Protein AF-A0A3C1JPW8-F1 (afdb_monomer)

Solvent-accessible surface area (backbone atoms only — not comparable to full-atom values): 8358 Å² total; per-residue (Å²): 92,57,71,69,57,51,53,52,60,56,59,76,44,59,95,51,65,88,53,71,89,44,87,84,71,60,84,82,41,50,51,92,78,53,51,74,70,50,50,51,51,41,41,75,74,27,30,38,70,38,78,23,63,22,30,23,36,70,54,63,98,86,44,64,32,48,48,47,16,54,51,35,35,54,50,40,50,56,48,27,72,75,73,48,29,3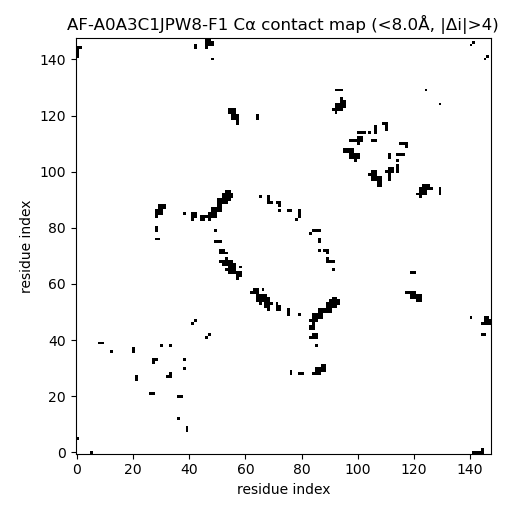6,26,44,73,50,39,39,62,40,67,71,58,76,44,70,18,88,87,65,48,83,28,45,54,73,20,23,87,64,62,42,86,58,78,62,62,67,22,78,44,55,65,70,57,48,53,49,51,54,52,51,54,53,50,50,45,41,49,75,53,37,57,134

Nearest PDB structures (foldseek):
  3a6h-assembly1_F  TM=8.120E-01  e=5.801E-04  Pseudomonas putida
  3a6j-assembly1_D  TM=8.335E-01  e=1.360E-03  Pseudomonas putida
  3no4-assembly1_B  TM=8.417E-01  e=2.452E-03  Nostoc punctiforme PCC 73102
  3a6g-assembly1_B  TM=8.069E-01  e=1.767E-03  Pseudomonas putida
  5da9-assembly1_A  TM=2.867E-01  e=6.797E+00  Thermochaetoides thermophila DSM 1495

Foldseek 3Di:
DDPVVLVVLVVVCVVPPVPDLDPPPDLAQEPVPHDSVSQSVQCVVALDEQAQEEAQDDPDPPDGSCCRQVVSQVVRVVVCVVVTHHYYRYQHADAWDWDQAPVRDIDTDPCRPVVHPDPRRDHHDHPVVVVVVVVVVVVVSVVVPGDD

Structure (mmCIF, N/CA/C/O backbone):
data_AF-A0A3C1JPW8-F1
#
_entry.id   AF-A0A3C1JPW8-F1
#
loop_
_atom_site.group_PDB
_atom_site.id
_atom_site.type_symbol
_atom_site.label_atom_id
_atom_site.label_alt_id
_atom_site.label_comp_id
_atom_site.label_asym_id
_atom_site.label_entity_id
_atom_site.label_seq_id
_atom_site.pdbx_PDB_ins_code
_atom_site.Cartn_x
_atom_site.Cartn_y
_atom_site.Cartn_z
_atom_site.occupancy
_atom_site.B_iso_or_equiv
_atom_site.auth_seq_id
_atom_site.auth_comp_id
_atom_site.auth_asym_id
_atom_site.auth_atom_id
_atom_site.pdbx_PDB_model_num
ATOM 1 N N . MET A 1 1 ? 4.162 3.265 19.193 1.00 87.75 1 MET A N 1
ATOM 2 C CA . MET A 1 1 ? 3.147 3.817 20.114 1.00 87.75 1 MET A CA 1
ATOM 3 C C . MET A 1 1 ? 3.124 3.029 21.422 1.00 87.75 1 MET A C 1
ATOM 5 O O . MET A 1 1 ? 3.279 1.812 21.370 1.00 87.75 1 MET A O 1
ATOM 9 N N . ASN A 1 2 ? 2.982 3.695 22.571 1.00 90.75 2 ASN A N 1
ATOM 10 C CA . ASN A 1 2 ? 2.908 3.045 23.887 1.00 90.75 2 ASN A CA 1
ATOM 11 C C . ASN A 1 2 ? 1.443 2.865 24.359 1.00 90.75 2 ASN A C 1
ATOM 13 O O . ASN A 1 2 ? 0.508 3.311 23.699 1.00 90.75 2 ASN A O 1
ATOM 17 N N . GLU A 1 3 ? 1.233 2.199 25.498 1.00 90.88 3 GLU A N 1
ATOM 18 C CA . GLU A 1 3 ? -0.107 1.942 26.058 1.00 90.88 3 GLU A CA 1
ATOM 19 C C . GLU A 1 3 ? -0.873 3.222 26.435 1.00 90.88 3 GLU A C 1
ATOM 21 O O . GLU A 1 3 ? -2.077 3.312 26.202 1.00 90.88 3 GLU A O 1
ATOM 26 N N . LYS A 1 4 ? -0.187 4.248 26.954 1.00 95.81 4 LYS A N 1
ATOM 27 C CA . LYS A 1 4 ? -0.821 5.532 27.294 1.00 95.81 4 LYS A CA 1
ATOM 28 C C . LYS A 1 4 ? -1.359 6.233 26.050 1.00 95.81 4 LYS A C 1
ATOM 30 O O . LYS A 1 4 ? -2.443 6.805 26.102 1.00 95.81 4 LYS A O 1
ATOM 35 N N . ASP A 1 5 ? -0.622 6.165 24.944 1.00 95.69 5 ASP A N 1
ATOM 36 C CA . ASP A 1 5 ? -1.044 6.744 23.669 1.00 95.69 5 ASP A CA 1
ATOM 37 C C . ASP A 1 5 ? -2.296 6.030 23.121 1.00 95.69 5 ASP A C 1
ATOM 39 O O . ASP A 1 5 ? -3.205 6.687 22.617 1.00 95.69 5 ASP A O 1
ATOM 43 N N . LEU A 1 6 ? -2.367 4.696 23.250 1.00 92.06 6 LEU A N 1
ATOM 44 C CA . LEU A 1 6 ? -3.538 3.899 22.855 1.00 92.06 6 LEU A CA 1
ATOM 45 C C . LEU A 1 6 ? -4.784 4.309 23.649 1.00 92.06 6 LEU A C 1
ATOM 47 O O . LEU A 1 6 ? -5.805 4.646 23.055 1.00 92.06 6 LEU A O 1
ATOM 51 N N . ILE A 1 7 ? -4.663 4.379 24.979 1.00 94.31 7 ILE A N 1
ATOM 52 C CA . ILE A 1 7 ? -5.746 4.823 25.869 1.00 94.31 7 ILE A CA 1
ATOM 53 C C . ILE A 1 7 ? -6.187 6.248 25.517 1.00 94.31 7 ILE A C 1
ATOM 55 O O . ILE A 1 7 ? -7.382 6.545 25.485 1.00 94.31 7 ILE A O 1
ATOM 59 N N . ALA A 1 8 ? -5.235 7.140 25.230 1.00 96.69 8 ALA A N 1
ATOM 60 C CA . ALA A 1 8 ? -5.541 8.507 24.833 1.00 96.69 8 ALA A CA 1
ATOM 61 C C . ALA A 1 8 ? -6.307 8.566 23.500 1.00 96.69 8 ALA A C 1
ATOM 63 O O . ALA A 1 8 ? -7.231 9.368 23.377 1.00 96.69 8 ALA A O 1
ATOM 64 N N . GLN A 1 9 ? -5.971 7.716 22.521 1.00 96.31 9 GLN A N 1
ATOM 65 C CA . GLN A 1 9 ? -6.709 7.632 21.255 1.00 96.31 9 GLN A CA 1
ATOM 66 C C . GLN A 1 9 ? -8.134 7.109 21.44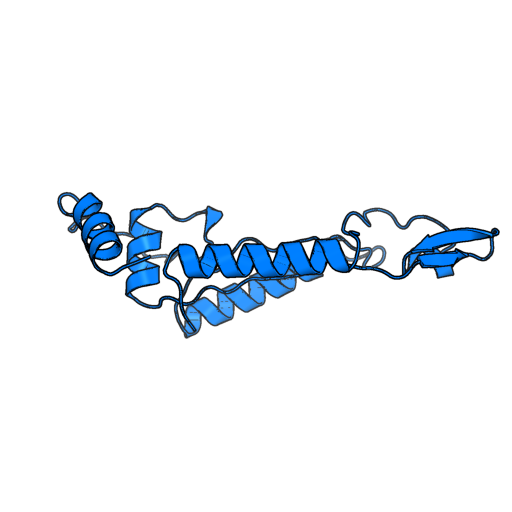5 1.00 96.31 9 GLN A C 1
ATOM 68 O O . GLN A 1 9 ? -9.059 7.675 20.863 1.00 96.31 9 GLN A O 1
ATOM 73 N N . ASP A 1 10 ? -8.330 6.089 22.279 1.00 93.56 10 ASP A N 1
ATOM 74 C CA . ASP A 1 10 ? -9.669 5.580 22.596 1.00 93.56 10 ASP A CA 1
ATOM 75 C C . ASP A 1 10 ? -10.516 6.655 23.298 1.00 93.56 10 ASP A C 1
ATOM 77 O O . ASP A 1 10 ? -11.690 6.861 22.970 1.00 93.56 10 ASP A O 1
ATOM 81 N N . ALA A 1 11 ? -9.900 7.417 24.210 1.00 96.44 11 ALA A N 1
ATOM 82 C CA . ALA A 1 11 ? -10.561 8.483 24.957 1.00 96.44 11 ALA A CA 1
ATOM 83 C C . ALA A 1 11 ? -11.156 9.583 24.057 1.00 96.44 11 ALA A C 1
ATOM 85 O O . ALA A 1 11 ? -12.204 10.140 24.403 1.00 96.44 11 ALA A O 1
ATOM 86 N N . LEU A 1 12 ? -10.552 9.856 22.888 1.00 97.06 12 LEU A N 1
ATOM 87 C CA . LEU A 1 12 ? -11.042 10.856 21.924 1.00 97.06 12 LEU A CA 1
ATOM 88 C C . LEU A 1 12 ? -12.479 10.589 21.465 1.00 97.06 12 LEU A C 1
ATOM 90 O O . LEU A 1 12 ? -13.195 11.526 21.114 1.00 97.06 12 LEU A O 1
ATOM 94 N N . PHE A 1 13 ? -12.909 9.326 21.465 1.00 96.44 13 PHE A N 1
ATOM 95 C CA . PHE A 1 13 ? -14.175 8.911 20.865 1.00 96.44 13 PHE A CA 1
ATOM 96 C C . PHE A 1 13 ? -15.229 8.454 21.875 1.00 96.44 13 PHE A C 1
ATOM 98 O O . PHE A 1 13 ? -16.317 8.051 21.468 1.00 96.44 13 PHE A O 1
ATOM 105 N N . THR A 1 14 ? -14.954 8.578 23.174 1.00 94.00 14 THR A N 1
ATOM 106 C CA . THR A 1 14 ? -15.854 8.176 24.274 1.00 94.00 14 THR A CA 1
ATOM 107 C C . THR A 1 14 ? -17.270 8.744 24.156 1.00 94.00 14 THR A C 1
ATOM 109 O O . THR A 1 14 ? -18.239 8.022 24.333 1.00 94.00 14 THR A O 1
ATOM 112 N N . HIS A 1 15 ? -17.412 10.012 23.769 1.00 94.31 15 HIS A N 1
ATOM 113 C CA . HIS A 1 15 ? -18.709 10.681 23.591 1.00 94.31 15 HIS A CA 1
ATOM 114 C C . HIS A 1 15 ? -19.525 10.183 22.379 1.00 94.31 15 HIS A C 1
ATOM 116 O O . HIS A 1 15 ? -20.665 10.598 22.189 1.00 94.31 15 HIS A O 1
ATOM 122 N N . SER A 1 16 ? -18.933 9.344 21.526 1.00 92.31 16 SER A N 1
ATOM 123 C CA . SER A 1 16 ? -19.544 8.802 20.305 1.00 92.31 16 SER A CA 1
ATOM 124 C C . SER A 1 16 ? -19.446 7.276 20.229 1.00 92.31 16 SER A C 1
ATOM 126 O O . SER A 1 16 ? -19.610 6.703 19.149 1.00 92.31 16 SER A O 1
ATOM 128 N N . SER A 1 17 ? -19.191 6.612 21.365 1.00 90.31 17 SER A N 1
ATOM 129 C CA . SER A 1 17 ? -19.100 5.149 21.467 1.00 90.31 17 SER A CA 1
ATOM 130 C C . SER A 1 17 ? -20.344 4.452 20.931 1.00 90.31 17 SER A C 1
ATOM 132 O O . SER A 1 17 ? -20.238 3.419 20.277 1.00 90.31 17 SER A O 1
ATOM 134 N N . ASP A 1 18 ? -21.503 5.066 21.158 1.00 93.88 18 ASP A N 1
ATOM 135 C CA . ASP A 1 18 ? -22.807 4.477 20.863 1.00 93.88 18 ASP A CA 1
ATOM 136 C C . ASP A 1 18 ? -23.217 4.671 19.395 1.00 93.88 18 ASP A C 1
ATOM 138 O O . ASP A 1 18 ? -24.185 4.073 18.926 1.00 93.88 18 ASP A O 1
ATOM 142 N N . LEU A 1 19 ? -22.484 5.500 18.641 1.00 94.88 19 LEU A N 1
ATOM 143 C CA . LEU A 1 19 ? -22.743 5.696 17.219 1.00 94.88 19 LEU A CA 1
ATOM 144 C C . LEU A 1 19 ? -22.122 4.552 16.402 1.00 94.88 19 LEU A C 1
ATOM 146 O O . LEU A 1 19 ? -20.947 4.209 16.611 1.00 94.88 19 LEU A O 1
ATOM 150 N N . PRO A 1 20 ? -22.835 4.012 15.396 1.00 96.44 20 PRO A N 1
ATOM 151 C CA . PRO A 1 20 ? -22.300 2.946 14.559 1.00 96.44 20 PRO A CA 1
ATOM 152 C C . PRO A 1 20 ? -21.027 3.405 13.842 1.00 96.44 20 PRO A C 1
ATOM 154 O O . PRO A 1 20 ? -20.942 4.528 13.340 1.00 96.44 20 PRO A O 1
ATOM 157 N N . LEU A 1 21 ? -20.015 2.535 13.810 1.00 96.81 21 LEU A N 1
ATOM 158 C CA . LEU A 1 21 ? -18.788 2.768 13.039 1.00 96.81 21 LEU A CA 1
ATOM 159 C C . LEU A 1 21 ? -19.072 2.770 11.532 1.00 96.81 21 LEU A C 1
ATOM 161 O O . LEU A 1 21 ? -18.516 3.601 10.816 1.00 96.81 21 LEU A O 1
ATOM 165 N N . TRP A 1 22 ? -19.974 1.896 11.082 1.00 97.56 22 TRP A N 1
ATOM 166 C CA . TRP A 1 22 ? -20.420 1.765 9.694 1.00 97.56 22 TRP A CA 1
ATOM 167 C C . TRP A 1 22 ? -21.956 1.747 9.666 1.00 97.56 22 TRP A C 1
ATOM 169 O O . TRP A 1 22 ? -22.553 0.704 9.932 1.00 97.56 22 TRP A O 1
ATOM 179 N N . PRO A 1 23 ? -22.623 2.893 9.428 1.00 94.81 23 PRO A N 1
ATOM 180 C CA . PRO A 1 23 ? -24.088 2.985 9.460 1.00 94.81 23 PRO A CA 1
ATOM 181 C C . PRO A 1 23 ? -24.811 2.093 8.438 1.00 94.81 23 PRO A C 1
ATOM 183 O O . PRO A 1 23 ? -25.960 1.726 8.656 1.00 94.81 23 PRO A O 1
ATOM 186 N N . ASP A 1 24 ? -24.145 1.753 7.336 1.00 95.19 24 ASP A N 1
ATOM 187 C CA . ASP A 1 24 ? -24.624 0.848 6.284 1.00 95.19 24 ASP A CA 1
ATOM 188 C C . ASP A 1 24 ? -24.258 -0.627 6.537 1.00 95.19 24 ASP A C 1
ATOM 190 O O . ASP A 1 24 ? -24.632 -1.502 5.758 1.00 95.19 24 ASP A O 1
ATOM 194 N N . GLY A 1 25 ? -23.535 -0.914 7.626 1.00 95.19 25 GLY A N 1
ATOM 195 C CA . GLY A 1 25 ? -23.069 -2.251 7.987 1.00 95.19 25 GLY A CA 1
ATOM 196 C C . GLY A 1 25 ? -21.898 -2.774 7.150 1.00 95.19 25 GLY A C 1
ATOM 197 O O . GLY A 1 25 ? -21.469 -3.906 7.374 1.00 95.19 25 GLY A O 1
ATOM 198 N N . VAL A 1 26 ? -21.356 -1.990 6.211 1.00 95.94 26 VAL A N 1
ATOM 199 C CA . VAL A 1 26 ? -20.247 -2.422 5.351 1.00 95.94 26 VAL A CA 1
ATOM 200 C C . VAL A 1 26 ? -18.922 -2.006 5.979 1.00 95.94 26 VAL A C 1
ATOM 202 O O . VAL A 1 26 ? -18.589 -0.825 6.039 1.00 95.94 26 VAL A O 1
ATOM 205 N N . ILE A 1 27 ? -18.136 -2.986 6.431 1.00 97.81 27 ILE A N 1
ATOM 206 C CA . ILE A 1 27 ? -16.807 -2.728 6.996 1.00 97.81 27 ILE A CA 1
ATOM 207 C C . ILE A 1 27 ? -15.849 -2.347 5.866 1.00 97.81 27 ILE A C 1
ATOM 209 O O . ILE A 1 27 ? -15.358 -3.198 5.124 1.00 97.81 27 ILE A O 1
ATOM 213 N N . GLU A 1 28 ? -15.563 -1.054 5.759 1.00 98.19 28 GLU A N 1
ATOM 214 C CA . GLU A 1 28 ? -14.451 -0.552 4.955 1.00 98.19 28 GLU A CA 1
ATOM 215 C C . GLU A 1 28 ? -13.120 -0.981 5.589 1.00 98.19 28 GLU A C 1
ATOM 217 O O . GLU A 1 28 ? -12.968 -0.935 6.810 1.00 98.19 28 GLU A O 1
ATOM 222 N N . ARG A 1 29 ? -12.154 -1.392 4.762 1.00 98.44 29 ARG A N 1
ATOM 223 C CA . ARG A 1 29 ? -10.807 -1.793 5.205 1.00 98.44 29 ARG A CA 1
ATOM 224 C C . ARG A 1 29 ? -9.685 -1.054 4.481 1.00 98.44 29 ARG A C 1
ATOM 226 O O . ARG A 1 29 ? -8.536 -1.216 4.871 1.00 98.44 29 ARG A O 1
ATOM 233 N N . ARG A 1 30 ? -9.988 -0.240 3.470 1.00 98.62 30 ARG A N 1
ATOM 234 C CA . ARG A 1 30 ? -9.026 0.631 2.783 1.00 98.62 30 ARG A CA 1
ATOM 235 C C . ARG A 1 30 ? -8.680 1.823 3.659 1.00 98.62 30 ARG A C 1
ATOM 237 O O . ARG A 1 30 ? -9.554 2.642 3.945 1.00 98.62 30 ARG A O 1
ATOM 244 N N . LEU A 1 31 ? -7.427 1.909 4.099 1.00 98.38 31 LEU A N 1
ATOM 245 C CA . LEU A 1 31 ? -6.971 2.902 5.072 1.00 98.38 31 LEU A CA 1
ATOM 246 C C . LEU A 1 31 ? -7.337 4.335 4.664 1.00 98.38 31 LEU A C 1
ATOM 248 O O . LEU A 1 31 ? -7.778 5.114 5.505 1.00 98.38 31 LEU A O 1
ATOM 252 N N . GLU A 1 32 ? -7.198 4.671 3.384 1.00 97.75 32 GLU A N 1
ATOM 253 C CA . GLU A 1 32 ? -7.462 5.996 2.820 1.00 97.75 32 GLU A CA 1
ATOM 254 C C . GLU A 1 32 ? -8.939 6.417 2.847 1.00 97.75 32 GLU A C 1
ATOM 256 O O . GLU A 1 32 ? -9.246 7.591 2.644 1.00 97.75 32 GLU A O 1
ATOM 261 N N . LEU A 1 33 ? -9.855 5.484 3.125 1.00 98.31 33 LEU A N 1
ATOM 262 C CA . LEU A 1 33 ? -11.291 5.740 3.257 1.00 98.31 33 LEU A CA 1
ATOM 263 C C . LEU A 1 33 ? -11.791 5.636 4.705 1.00 98.31 33 LEU A C 1
ATOM 265 O O . LEU A 1 33 ? -12.969 5.890 4.969 1.00 98.31 33 LEU A O 1
ATOM 269 N N . LEU A 1 34 ? -10.916 5.285 5.652 1.00 98.25 34 LEU A N 1
ATOM 270 C CA . LEU A 1 34 ? -11.274 5.167 7.059 1.00 98.25 34 LEU A CA 1
ATOM 271 C C . LEU A 1 34 ? -11.254 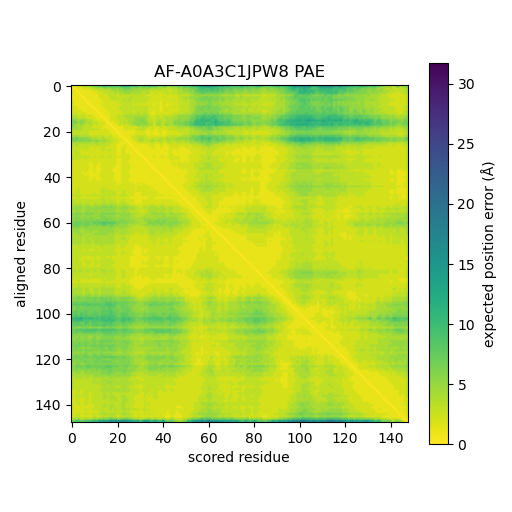6.519 7.773 1.00 98.25 34 LEU A C 1
ATOM 273 O O . LEU A 1 34 ? -10.366 7.353 7.611 1.00 98.25 34 LEU A O 1
ATOM 277 N N . ARG A 1 35 ? -12.218 6.697 8.672 1.00 97.12 35 ARG A N 1
ATOM 278 C CA . ARG A 1 35 ? -12.234 7.781 9.657 1.00 97.12 35 ARG A CA 1
ATOM 279 C C . ARG A 1 35 ? -11.374 7.400 10.866 1.00 97.12 35 ARG A C 1
ATOM 281 O O . ARG A 1 35 ? -11.296 6.217 11.196 1.00 97.12 35 ARG A O 1
ATOM 288 N N . PRO A 1 36 ? -10.839 8.372 11.626 1.00 97.31 36 PRO A N 1
ATOM 289 C CA . PRO A 1 36 ? -9.970 8.096 12.774 1.00 97.31 36 PRO A CA 1
ATOM 290 C C . PRO A 1 36 ? -10.513 7.054 13.767 1.00 97.31 36 PRO A C 1
ATOM 292 O O . PRO A 1 36 ? -9.793 6.136 14.145 1.00 97.31 36 PRO A O 1
ATOM 295 N N . ARG A 1 37 ? -11.804 7.123 14.128 1.00 97.69 37 ARG A N 1
ATOM 296 C CA . ARG A 1 37 ? -12.431 6.149 15.041 1.00 97.69 37 ARG A CA 1
ATOM 297 C C . ARG A 1 37 ? -12.493 4.731 14.460 1.00 97.69 37 ARG A C 1
ATOM 299 O O . ARG A 1 37 ? -12.351 3.767 15.201 1.00 97.69 37 ARG A O 1
ATOM 306 N N . GLN A 1 38 ? -12.686 4.602 13.146 1.00 97.94 38 GLN A N 1
ATOM 307 C CA . GLN A 1 38 ? -12.680 3.305 12.461 1.00 97.94 38 GLN A CA 1
ATOM 308 C C . GLN A 1 38 ? -11.266 2.716 12.419 1.00 97.94 38 GLN A C 1
ATOM 310 O O . GLN A 1 38 ? -11.109 1.527 12.663 1.00 97.94 38 GLN A O 1
ATOM 315 N N . ILE A 1 39 ? -10.241 3.547 12.190 1.00 97.75 39 ILE A N 1
ATOM 316 C CA . ILE A 1 39 ? -8.831 3.125 12.250 1.00 97.75 39 ILE A CA 1
ATOM 317 C C . ILE A 1 39 ? -8.506 2.573 13.639 1.00 97.75 39 ILE A C 1
ATOM 319 O O . ILE A 1 39 ? -7.966 1.476 13.753 1.00 97.75 39 ILE A O 1
ATOM 323 N N . VAL A 1 40 ? -8.860 3.316 14.692 1.00 97.19 40 VAL A N 1
ATOM 324 C CA . VAL A 1 40 ? -8.635 2.889 16.079 1.00 97.19 40 VAL A CA 1
ATOM 325 C C . VAL A 1 40 ? -9.365 1.578 16.37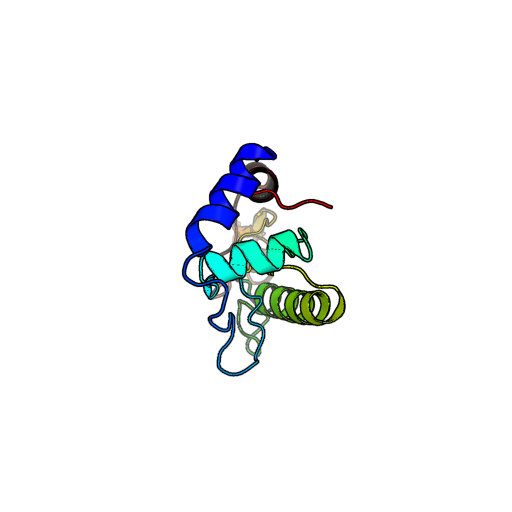0 1.00 97.19 40 VAL A C 1
ATOM 327 O O . VAL A 1 40 ? -8.737 0.639 16.849 1.00 97.19 40 VAL A O 1
ATOM 330 N N . ALA A 1 41 ? -10.650 1.476 16.014 1.00 96.88 41 ALA A N 1
ATOM 331 C CA . ALA A 1 41 ? -11.438 0.266 16.234 1.00 96.88 41 ALA A CA 1
ATOM 332 C C . ALA A 1 41 ? -10.838 -0.963 15.529 1.00 96.88 41 ALA A C 1
ATOM 334 O O . ALA A 1 41 ? -10.597 -1.977 16.180 1.00 96.88 41 ALA A O 1
ATOM 335 N N . LEU A 1 42 ? -10.533 -0.858 14.230 1.00 97.62 42 LEU A N 1
ATOM 336 C CA . LEU A 1 42 ? -9.970 -1.967 13.456 1.00 97.62 42 LEU A CA 1
ATOM 337 C C . LEU A 1 42 ? -8.576 -2.367 13.945 1.00 97.62 42 LEU A C 1
ATOM 339 O O . LEU A 1 42 ? -8.286 -3.556 14.025 1.00 97.62 42 LEU A O 1
ATOM 343 N N . ARG A 1 43 ? -7.721 -1.402 14.305 1.00 96.75 43 ARG A N 1
ATOM 344 C CA . ARG A 1 43 ? -6.387 -1.691 14.849 1.00 96.75 43 ARG A CA 1
ATOM 345 C C . ARG A 1 43 ? -6.468 -2.352 16.226 1.00 96.75 43 ARG A C 1
ATOM 347 O O . ARG A 1 43 ? -5.673 -3.242 16.507 1.00 96.75 43 ARG A O 1
ATOM 354 N N . ASN A 1 44 ? -7.392 -1.925 17.086 1.00 95.19 44 ASN A N 1
ATOM 355 C CA . ASN A 1 44 ? -7.575 -2.532 18.407 1.00 95.19 44 ASN A CA 1
ATOM 356 C C . ASN A 1 44 ? -8.146 -3.959 18.298 1.00 95.19 44 ASN A C 1
ATOM 358 O O . ASN A 1 44 ? -7.801 -4.809 19.113 1.00 95.19 44 ASN A O 1
ATOM 362 N N . GLU A 1 45 ? -8.984 -4.226 17.291 1.00 96.00 45 GLU A N 1
ATOM 363 C CA . GLU A 1 45 ? -9.507 -5.563 16.978 1.00 96.00 45 GLU A CA 1
ATOM 364 C C . GLU A 1 45 ? -8.420 -6.484 16.407 1.00 96.00 45 GLU A C 1
ATOM 366 O O . GLU A 1 45 ? -8.219 -7.598 16.886 1.00 96.00 45 GLU A O 1
ATOM 371 N N . CYS A 1 46 ? -7.717 -6.021 15.375 1.00 97.38 46 CYS A N 1
ATOM 372 C CA . CYS A 1 46 ? -6.673 -6.763 14.686 1.00 97.38 46 CYS A CA 1
ATOM 373 C C . CYS A 1 46 ? -5.594 -5.774 14.220 1.00 97.38 46 CYS A C 1
ATOM 375 O O . CYS A 1 46 ? -5.767 -5.111 13.191 1.00 97.38 46 CYS A O 1
ATOM 377 N N . PRO A 1 47 ? -4.464 -5.654 14.943 1.00 96.56 47 PRO A N 1
ATOM 378 C CA . PRO A 1 47 ? -3.428 -4.665 14.654 1.00 96.56 47 PRO A CA 1
ATOM 379 C C . PRO A 1 47 ? -2.566 -5.046 13.441 1.00 96.56 47 PRO A C 1
ATOM 381 O O . PRO A 1 47 ? -1.397 -4.689 13.393 1.00 96.56 47 PRO A O 1
ATOM 384 N N . VAL A 1 48 ? -3.119 -5.742 12.449 1.00 97.56 48 VAL A N 1
ATOM 385 C CA . VAL A 1 48 ? -2.440 -6.122 11.207 1.00 97.56 48 VAL A CA 1
ATOM 386 C C . VAL A 1 48 ? -2.738 -5.091 10.124 1.00 97.56 48 VAL A C 1
ATOM 388 O O . VAL A 1 48 ? -3.878 -4.639 9.972 1.00 97.56 48 VAL A O 1
ATOM 391 N N . ILE A 1 49 ? -1.718 -4.752 9.336 1.00 97.31 49 ILE A N 1
ATOM 392 C CA . ILE A 1 49 ? -1.896 -4.021 8.084 1.00 97.31 49 ILE A CA 1
ATOM 393 C C . ILE A 1 49 ? -1.361 -4.842 6.910 1.00 97.31 49 ILE A C 1
ATOM 395 O O . ILE A 1 49 ? -0.284 -5.432 6.983 1.00 97.31 49 ILE A O 1
ATOM 399 N N . TYR A 1 50 ? -2.105 -4.853 5.812 1.00 98.00 50 TYR A N 1
ATOM 400 C CA . TYR A 1 50 ? -1.650 -5.380 4.533 1.00 98.00 50 TYR A CA 1
ATOM 401 C C . TYR A 1 50 ? -1.070 -4.222 3.736 1.00 98.00 50 TYR A C 1
ATOM 403 O O . TYR A 1 50 ? -1.772 -3.238 3.510 1.00 98.00 50 TYR A O 1
ATOM 411 N N . LEU A 1 51 ? 0.187 -4.340 3.311 1.00 96.94 51 LEU A N 1
ATOM 412 C CA . LEU A 1 51 ? 0.853 -3.370 2.445 1.00 96.94 51 LEU A CA 1
ATOM 413 C C . LEU A 1 51 ? 0.954 -3.952 1.027 1.00 96.94 51 LEU A C 1
ATOM 415 O O . LEU A 1 51 ? 1.842 -4.769 0.778 1.00 96.94 51 LEU A O 1
ATOM 419 N N . PRO A 1 52 ? 0.048 -3.593 0.102 1.00 97.81 52 PRO A N 1
ATOM 420 C CA . PRO A 1 52 ? 0.141 -4.034 -1.278 1.00 97.81 52 PRO A CA 1
ATOM 421 C C . PRO A 1 52 ? 1.256 -3.274 -1.993 1.00 97.81 52 PRO A C 1
ATOM 423 O O . PRO A 1 52 ? 1.388 -2.055 -1.863 1.00 97.81 52 PRO A O 1
ATOM 426 N N . VAL A 1 53 ? 2.029 -4.004 -2.784 1.00 96.88 53 VAL A N 1
ATOM 427 C CA . VAL A 1 53 ? 3.169 -3.484 -3.536 1.00 96.88 53 VAL A CA 1
ATOM 428 C C . VAL A 1 53 ? 3.057 -3.980 -4.973 1.00 96.88 53 VAL A C 1
ATOM 430 O O . VAL A 1 53 ? 2.809 -5.164 -5.195 1.00 96.88 53 VAL A O 1
ATOM 433 N N . GLY A 1 54 ? 3.217 -3.075 -5.932 1.00 96.00 54 GLY A N 1
ATOM 434 C CA . GLY A 1 54 ? 3.219 -3.360 -7.363 1.00 96.00 54 GLY A CA 1
ATOM 435 C C . GLY A 1 54 ? 3.853 -2.213 -8.151 1.00 96.00 54 GLY A C 1
ATOM 436 O O . GLY A 1 54 ? 4.515 -1.352 -7.577 1.00 96.00 54 GLY A O 1
ATOM 437 N N . ALA A 1 55 ? 3.624 -2.178 -9.460 1.00 96.12 55 ALA A N 1
ATOM 438 C CA . ALA A 1 55 ? 4.159 -1.158 -10.355 1.00 96.12 55 ALA A CA 1
ATOM 439 C C . ALA A 1 55 ? 3.066 -0.538 -11.243 1.00 96.12 55 ALA A C 1
ATOM 441 O O . ALA A 1 55 ? 1.988 -1.107 -11.429 1.00 96.12 55 ALA A O 1
ATOM 442 N N . LEU A 1 56 ? 3.343 0.661 -11.764 1.00 96.81 56 LEU A N 1
ATOM 443 C CA . LEU A 1 56 ? 2.682 1.219 -12.949 1.00 96.81 56 LEU A CA 1
ATOM 444 C C . LEU A 1 56 ? 3.504 0.839 -14.185 1.00 96.81 56 LEU A C 1
ATOM 446 O O . LEU A 1 56 ? 4.304 1.645 -14.661 1.00 96.81 56 LEU A O 1
ATOM 450 N N . GLU A 1 57 ? 3.342 -0.395 -14.656 1.00 95.69 57 GLU A N 1
ATOM 451 C CA . GLU A 1 57 ? 4.160 -1.008 -15.705 1.00 95.69 57 GLU A CA 1
ATOM 452 C C . GLU A 1 57 ? 3.323 -1.471 -16.910 1.00 95.69 57 GLU A C 1
ATOM 454 O O . GLU A 1 57 ? 2.138 -1.785 -16.819 1.00 95.69 57 GLU A O 1
ATOM 459 N N . TRP A 1 58 ? 3.943 -1.489 -18.085 1.00 96.19 58 TRP A N 1
ATOM 460 C CA . TRP A 1 58 ? 3.397 -2.007 -19.324 1.00 96.19 58 TRP A CA 1
ATOM 461 C C . TRP A 1 58 ? 3.018 -3.485 -19.196 1.00 96.19 58 TRP A C 1
ATOM 463 O O . TRP A 1 58 ? 3.858 -4.355 -18.987 1.00 96.19 58 TRP A O 1
ATOM 473 N N . HIS A 1 59 ? 1.746 -3.774 -19.458 1.00 95.88 59 HIS A N 1
ATOM 474 C CA . HIS A 1 59 ? 1.197 -5.129 -19.503 1.00 95.88 59 HIS A CA 1
ATOM 475 C C . HIS A 1 59 ? 0.557 -5.415 -20.865 1.00 95.88 59 HIS A C 1
ATOM 477 O O . HIS A 1 59 ? -0.539 -5.971 -20.964 1.00 95.88 59 HIS A O 1
ATOM 483 N N . GLU A 1 60 ? 1.236 -5.013 -21.940 1.00 95.44 60 GLU A N 1
ATOM 484 C CA . GLU A 1 60 ? 0.700 -5.068 -23.300 1.00 95.44 60 GLU A CA 1
ATOM 485 C C . GLU A 1 60 ? -0.542 -4.185 -23.528 1.00 95.44 60 GLU A C 1
ATOM 487 O O . GLU A 1 60 ? -1.040 -3.475 -22.660 1.00 95.44 60 GLU A O 1
ATOM 492 N N . ARG A 1 61 ? -1.061 -4.212 -24.760 1.00 95.44 61 ARG A N 1
ATOM 493 C CA . ARG A 1 61 ? -2.161 -3.344 -25.231 1.00 95.44 61 ARG A CA 1
ATOM 494 C C . ARG A 1 61 ? -3.517 -3.588 -24.555 1.00 95.44 61 ARG A C 1
ATOM 496 O O . ARG A 1 61 ? -4.458 -2.846 -24.819 1.00 95.44 61 ARG A O 1
ATOM 503 N N . HIS A 1 62 ? -3.655 -4.665 -23.789 1.00 96.50 62 HIS A N 1
ATOM 504 C CA . HIS A 1 62 ? -4.948 -5.167 -23.317 1.00 96.50 62 HIS A CA 1
ATOM 505 C C . HIS A 1 62 ? -5.158 -4.995 -21.810 1.00 96.50 62 HIS A C 1
ATOM 507 O O . HIS A 1 62 ? -6.294 -5.119 -21.356 1.00 96.50 62 HIS A O 1
ATOM 513 N N . MET A 1 63 ? -4.104 -4.685 -21.050 1.00 97.56 63 MET A N 1
ATOM 514 C CA . MET A 1 63 ? -4.185 -4.512 -19.602 1.00 97.56 63 MET A CA 1
ATOM 515 C C . MET A 1 63 ? -3.833 -3.079 -19.190 1.00 97.56 63 MET A C 1
ATOM 517 O O . MET A 1 63 ? -2.961 -2.453 -19.795 1.00 97.56 63 MET A O 1
ATOM 521 N N . PRO A 1 64 ? -4.479 -2.538 -18.143 1.00 97.31 64 PRO A N 1
ATOM 522 C CA . PRO A 1 64 ? -4.059 -1.281 -17.534 1.00 97.31 64 PRO A CA 1
ATOM 523 C C . PRO A 1 64 ? -2.671 -1.396 -16.899 1.00 97.31 64 PRO A C 1
ATOM 525 O O . PRO A 1 64 ? -2.319 -2.442 -16.354 1.00 97.31 64 PRO A O 1
ATOM 528 N N . VAL A 1 65 ? -1.928 -0.290 -16.853 1.00 97.19 65 VAL A N 1
ATOM 529 C CA . VAL A 1 65 ? -0.564 -0.292 -16.293 1.00 97.19 65 VAL A CA 1
ATOM 530 C C . VAL A 1 65 ? -0.499 -0.509 -14.780 1.00 97.19 65 VAL A C 1
ATOM 532 O O . VAL A 1 65 ? 0.514 -0.933 -14.255 1.00 97.19 65 VAL A O 1
ATOM 535 N N . GLY A 1 66 ? -1.590 -0.267 -14.050 1.00 97.38 66 GLY A N 1
ATOM 536 C CA . GLY A 1 66 ? -1.654 -0.509 -12.603 1.00 97.38 66 GLY A CA 1
ATOM 537 C C . GLY A 1 66 ? -2.029 -1.940 -12.211 1.00 97.38 66 GLY A C 1
ATOM 538 O O . GLY A 1 66 ? -2.481 -2.144 -11.083 1.00 97.38 66 GLY A O 1
ATOM 539 N N . THR A 1 67 ? -1.960 -2.906 -13.135 1.00 97.88 67 THR A N 1
ATOM 540 C CA 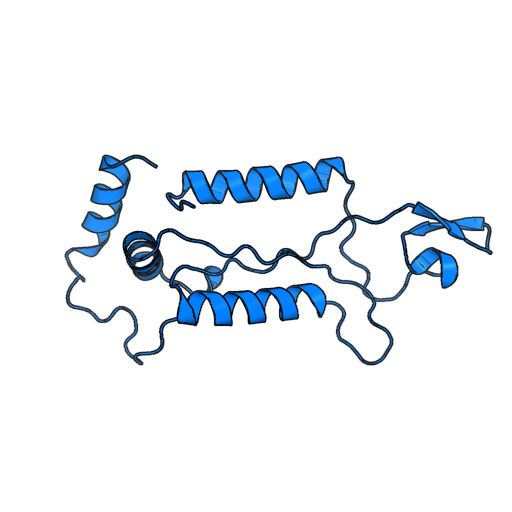. THR A 1 67 ? -2.484 -4.269 -12.921 1.00 97.88 67 THR A CA 1
ATOM 541 C C . THR A 1 67 ? -1.865 -4.937 -11.699 1.00 97.88 67 THR A C 1
ATOM 543 O O . THR A 1 67 ? -2.607 -5.517 -10.900 1.00 97.88 67 THR A O 1
ATOM 546 N N . ASP A 1 68 ? -0.559 -4.787 -11.496 1.00 97.50 68 ASP A N 1
ATOM 547 C CA . ASP A 1 68 ? 0.146 -5.346 -10.343 1.00 97.50 68 ASP A CA 1
ATOM 548 C C . ASP A 1 68 ? -0.418 -4.829 -9.017 1.00 97.50 68 ASP A C 1
ATOM 550 O O . ASP A 1 68 ? -0.899 -5.605 -8.185 1.00 97.50 68 ASP A O 1
ATOM 554 N N . GLY A 1 69 ? -0.444 -3.503 -8.840 1.00 97.50 69 GLY A N 1
ATOM 555 C CA . GLY A 1 69 ? -0.929 -2.883 -7.607 1.00 97.50 69 GLY A CA 1
ATOM 556 C C . GLY A 1 69 ? -2.425 -3.114 -7.372 1.00 97.50 69 GLY A C 1
ATOM 557 O O . GLY A 1 69 ? -2.831 -3.384 -6.242 1.00 97.50 69 GLY A O 1
ATOM 558 N N . MET A 1 70 ? -3.256 -3.089 -8.424 1.00 98.12 70 MET A N 1
ATOM 559 C CA . MET A 1 70 ? -4.690 -3.400 -8.315 1.00 98.12 70 MET A CA 1
ATOM 560 C C . MET A 1 70 ? -4.933 -4.852 -7.890 1.00 98.12 70 MET A C 1
ATOM 562 O O . MET A 1 70 ? -5.795 -5.116 -7.047 1.00 98.12 70 MET A O 1
ATOM 566 N N . THR A 1 71 ? -4.170 -5.792 -8.448 1.00 98.38 71 THR A N 1
ATOM 567 C CA . THR A 1 71 ? -4.289 -7.218 -8.123 1.00 98.38 71 THR A CA 1
ATOM 568 C C . THR A 1 71 ? -3.843 -7.481 -6.691 1.00 98.38 71 THR A C 1
ATOM 570 O O . THR A 1 71 ? -4.591 -8.098 -5.927 1.00 98.38 71 THR A O 1
ATOM 573 N N . ALA A 1 72 ? -2.677 -6.954 -6.301 1.00 98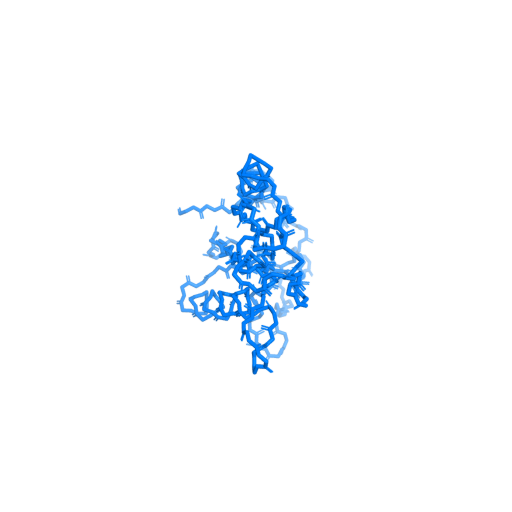.56 72 ALA A N 1
ATOM 574 C CA . ALA A 1 72 ? -2.166 -7.046 -4.938 1.00 98.56 72 ALA A CA 1
ATOM 575 C C . ALA A 1 72 ? -3.170 -6.460 -3.933 1.00 98.56 72 ALA A C 1
ATOM 577 O O . ALA A 1 72 ? -3.554 -7.138 -2.980 1.00 98.56 72 ALA A O 1
ATOM 578 N N . HIS A 1 73 ? -3.685 -5.254 -4.193 1.00 98.62 73 HIS A N 1
ATOM 579 C CA . HIS A 1 73 ? -4.663 -4.593 -3.330 1.00 98.62 73 HIS A CA 1
ATOM 580 C C . HIS A 1 73 ? -5.960 -5.404 -3.186 1.00 98.62 73 HIS A C 1
ATOM 582 O O . HIS A 1 73 ? -6.450 -5.612 -2.075 1.00 98.62 73 HIS A O 1
ATOM 588 N N . GLY A 1 74 ? -6.493 -5.937 -4.290 1.00 98.56 74 GLY A N 1
ATOM 589 C CA . GLY A 1 74 ? -7.689 -6.780 -4.267 1.00 98.56 74 GLY A CA 1
ATOM 590 C C . GLY A 1 74 ? -7.500 -8.088 -3.488 1.00 98.56 74 GLY A C 1
ATOM 591 O O . GLY A 1 74 ? -8.417 -8.526 -2.792 1.00 98.56 74 GLY A O 1
ATOM 592 N N . ILE A 1 75 ? -6.320 -8.712 -3.577 1.00 98.69 75 ILE A N 1
ATOM 593 C CA . ILE A 1 75 ? -5.974 -9.896 -2.775 1.00 98.69 75 ILE A CA 1
ATOM 594 C C . ILE A 1 75 ? -5.888 -9.523 -1.293 1.00 98.69 75 ILE A C 1
ATOM 596 O O . ILE A 1 75 ? -6.497 -10.205 -0.470 1.00 98.69 75 ILE A O 1
ATOM 600 N N . SER A 1 76 ? -5.207 -8.427 -0.956 1.00 98.69 76 SER A N 1
ATOM 601 C CA . SER A 1 76 ? -5.098 -7.931 0.418 1.00 98.69 76 SER A CA 1
ATOM 602 C C . SER A 1 76 ? -6.461 -7.632 1.042 1.00 98.69 76 SER A C 1
ATOM 604 O O . SER A 1 76 ? -6.700 -8.024 2.179 1.00 98.69 76 SER A O 1
ATOM 606 N N . LEU A 1 77 ? -7.388 -7.019 0.298 1.00 98.69 77 LEU A N 1
ATOM 607 C CA . LEU A 1 77 ? -8.755 -6.768 0.774 1.00 98.69 77 LEU A CA 1
ATOM 608 C C . LEU A 1 77 ? -9.511 -8.061 1.075 1.00 98.69 77 LEU A C 1
ATOM 610 O O . LEU A 1 77 ? -10.169 -8.160 2.109 1.00 98.69 77 LEU A O 1
ATOM 614 N N . ARG A 1 78 ? -9.392 -9.073 0.207 1.00 98.62 78 ARG A N 1
ATOM 615 C CA . ARG A 1 78 ? -10.002 -10.388 0.452 1.00 98.62 78 ARG A CA 1
ATOM 616 C C . ARG A 1 78 ? -9.377 -11.097 1.650 1.00 98.62 78 ARG A C 1
ATOM 618 O O . ARG A 1 78 ? -10.110 -11.710 2.416 1.00 98.62 78 ARG A O 1
ATOM 625 N N . ALA A 1 79 ? -8.061 -10.993 1.833 1.00 98.38 79 ALA A N 1
ATOM 626 C CA . ALA A 1 79 ? -7.387 -11.535 3.008 1.00 98.38 79 ALA A CA 1
ATOM 627 C C . ALA A 1 79 ? -7.886 -10.841 4.284 1.00 98.38 79 ALA A C 1
ATOM 629 O O . ALA A 1 79 ? -8.414 -11.508 5.167 1.00 98.38 79 ALA A O 1
ATOM 630 N N . ALA A 1 80 ? -7.847 -9.506 4.328 1.00 98.12 80 ALA A N 1
ATOM 631 C CA . ALA A 1 80 ? -8.290 -8.714 5.474 1.00 98.12 80 ALA A CA 1
ATOM 632 C C . ALA A 1 80 ? -9.776 -8.922 5.818 1.00 98.12 80 ALA A C 1
ATOM 634 O O . ALA A 1 80 ? -10.167 -8.861 6.982 1.00 98.12 80 ALA A O 1
ATOM 635 N N . ALA A 1 81 ? -10.624 -9.199 4.823 1.00 97.62 81 ALA A N 1
ATOM 636 C CA . ALA A 1 81 ? -12.021 -9.559 5.058 1.00 97.62 81 ALA A CA 1
ATOM 637 C C . ALA A 1 81 ? -12.177 -10.882 5.833 1.00 97.62 81 ALA A C 1
ATOM 639 O O . ALA A 1 81 ? -13.141 -11.026 6.580 1.00 97.62 81 ALA A O 1
ATOM 640 N N . VAL A 1 82 ? -11.242 -11.824 5.674 1.00 97.81 82 VAL A N 1
ATOM 641 C CA . VAL A 1 82 ? -11.249 -13.128 6.358 1.00 97.81 82 VAL A CA 1
ATOM 642 C C . VAL A 1 82 ? -10.545 -13.063 7.713 1.00 97.81 82 VAL A C 1
ATOM 644 O O . VAL A 1 82 ? -11.002 -13.681 8.669 1.00 97.81 82 VAL A O 1
ATOM 647 N N . THR A 1 83 ? -9.434 -12.334 7.807 1.00 97.12 83 THR A N 1
ATOM 648 C CA . THR A 1 83 ? -8.527 -12.377 8.970 1.00 97.12 83 THR A CA 1
ATOM 649 C C . THR A 1 83 ? -8.536 -11.109 9.825 1.00 97.12 83 THR A C 1
ATOM 651 O O . THR A 1 83 ? -7.869 -11.063 10.856 1.00 97.12 83 THR A O 1
ATOM 654 N N . GLY A 1 84 ? -9.278 -10.075 9.425 1.00 97.31 84 GLY A N 1
ATOM 655 C CA . GLY A 1 84 ? -9.236 -8.758 10.058 1.00 97.31 84 GLY A CA 1
ATOM 656 C C . GLY A 1 84 ? -8.067 -7.899 9.565 1.00 97.31 84 GLY A C 1
ATOM 657 O O . GLY A 1 84 ? -7.332 -8.278 8.656 1.00 97.31 84 GLY A O 1
ATOM 658 N N . GLY A 1 85 ? -7.905 -6.719 10.164 1.00 97.44 85 GLY A N 1
ATOM 659 C CA . GLY A 1 85 ? -6.854 -5.760 9.816 1.00 97.44 85 GLY A CA 1
ATOM 660 C C . GLY A 1 85 ? -7.263 -4.726 8.763 1.00 97.44 85 GLY A C 1
ATOM 661 O O . GLY A 1 85 ? -8.410 -4.666 8.309 1.00 97.44 85 GLY A O 1
ATOM 662 N N . VAL A 1 86 ? -6.310 -3.873 8.403 1.00 98.25 86 VAL A N 1
ATOM 663 C CA . VAL A 1 86 ? -6.493 -2.740 7.482 1.00 98.25 86 VAL A CA 1
ATOM 664 C C . VAL A 1 86 ? -5.626 -2.941 6.241 1.00 98.25 86 VAL A C 1
ATOM 666 O O . VAL A 1 86 ? -4.564 -3.547 6.314 1.00 98.25 86 VAL A O 1
ATOM 669 N N . VAL A 1 87 ? -6.053 -2.444 5.088 1.00 98.62 87 VAL A N 1
ATOM 670 C CA . VAL A 1 87 ? -5.287 -2.499 3.842 1.00 98.62 87 VAL A CA 1
ATOM 671 C C . VAL A 1 87 ? -4.793 -1.101 3.493 1.00 98.62 87 VAL A C 1
ATOM 673 O O . VAL A 1 87 ? -5.578 -0.158 3.419 1.00 98.62 87 VAL A O 1
ATOM 676 N N . TYR A 1 88 ? -3.483 -0.969 3.320 1.00 97.69 88 TYR A N 1
ATOM 677 C CA . TYR A 1 88 ? -2.829 0.267 2.902 1.00 97.69 88 TYR A CA 1
ATOM 678 C C . TYR A 1 88 ? -3.074 0.525 1.402 1.00 97.69 88 TYR A C 1
ATOM 680 O O . TYR A 1 88 ? -3.212 -0.445 0.646 1.00 97.69 88 TYR A O 1
ATOM 688 N N . PRO A 1 89 ? -3.077 1.789 0.937 1.00 97.06 89 PRO A N 1
ATOM 689 C CA . PRO A 1 89 ? -3.050 2.085 -0.491 1.00 97.06 89 PRO A CA 1
ATOM 690 C C . PRO A 1 89 ? -1.899 1.350 -1.195 1.00 97.06 89 PRO A C 1
ATOM 692 O O . PRO A 1 89 ? -0.800 1.283 -0.645 1.00 97.06 89 PRO A O 1
ATOM 695 N N . PRO A 1 90 ? -2.098 0.808 -2.405 1.00 96.81 90 PRO A N 1
ATOM 696 C CA . PRO A 1 90 ? -1.017 0.150 -3.127 1.00 96.81 90 PRO A CA 1
ATOM 697 C C . PRO A 1 90 ? 0.142 1.117 -3.394 1.00 96.81 90 PRO A C 1
ATOM 699 O O . PRO A 1 90 ? -0.059 2.231 -3.888 1.00 96.81 90 PRO A O 1
ATOM 702 N N . LEU A 1 91 ? 1.363 0.669 -3.102 1.00 96.25 91 LEU A N 1
ATOM 703 C CA . LEU A 1 91 ? 2.576 1.341 -3.553 1.00 96.25 91 LEU A CA 1
ATOM 704 C C . LEU A 1 91 ? 2.855 0.918 -4.993 1.00 96.25 91 LEU A C 1
ATOM 706 O O . LEU A 1 91 ? 2.964 -0.271 -5.274 1.00 96.25 91 LEU A O 1
ATOM 710 N N . PHE A 1 92 ? 2.957 1.902 -5.883 1.00 97.06 92 PHE A N 1
ATOM 711 C CA . PHE A 1 92 ? 3.160 1.705 -7.321 1.00 97.06 92 PHE A CA 1
ATOM 712 C C . PHE A 1 92 ? 4.602 1.955 -7.781 1.00 97.06 92 PHE A C 1
ATOM 714 O O . PHE A 1 92 ? 4.861 2.059 -8.977 1.00 97.06 92 PHE A O 1
ATOM 721 N N . TRP A 1 93 ? 5.527 2.098 -6.835 1.00 96.25 93 TRP A N 1
ATOM 722 C CA . TRP A 1 93 ? 6.949 2.234 -7.119 1.00 96.25 93 TRP A CA 1
ATOM 723 C C . TRP A 1 93 ? 7.602 0.858 -7.131 1.00 96.25 93 TRP A C 1
ATOM 725 O O . TRP A 1 93 ? 7.246 -0.005 -6.334 1.00 96.25 93 TRP A O 1
ATOM 735 N N . GLY A 1 94 ? 8.591 0.684 -7.994 1.00 94.81 94 GLY A N 1
ATOM 736 C CA . GLY A 1 94 ? 9.374 -0.533 -8.113 1.00 94.81 94 GLY A CA 1
ATOM 737 C C . GLY A 1 94 ? 10.785 -0.240 -8.605 1.00 94.81 94 GLY A C 1
ATOM 738 O O . GLY A 1 94 ? 11.198 0.913 -8.754 1.00 94.81 94 GLY A O 1
ATOM 739 N N . VAL A 1 95 ? 11.526 -1.312 -8.844 1.00 95.31 95 VAL A N 1
ATOM 740 C CA . VAL A 1 95 ? 12.904 -1.283 -9.339 1.00 95.31 95 VAL A CA 1
ATOM 741 C C . VAL A 1 95 ? 12.955 -1.949 -10.701 1.00 95.31 95 VAL A C 1
ATOM 743 O O . VAL A 1 95 ? 12.101 -2.777 -11.013 1.00 95.31 95 VAL A O 1
ATOM 746 N N . ASP A 1 96 ? 13.944 -1.578 -11.500 1.00 94.88 96 ASP A N 1
ATOM 747 C CA . ASP A 1 96 ? 14.153 -2.149 -12.823 1.00 94.88 96 ASP A CA 1
ATOM 748 C C . ASP A 1 96 ? 15.643 -2.085 -13.178 1.00 94.88 96 ASP A C 1
ATOM 750 O O . ASP A 1 96 ? 16.360 -1.187 -12.717 1.00 94.88 96 ASP A O 1
ATOM 754 N N . ASP A 1 97 ? 16.096 -3.024 -14.002 1.00 93.62 97 ASP A N 1
ATOM 755 C CA . ASP A 1 97 ? 17.483 -3.098 -14.454 1.00 93.62 97 ASP A CA 1
ATOM 756 C C . ASP A 1 97 ? 17.683 -2.248 -15.710 1.00 93.62 97 ASP A C 1
ATOM 758 O O . ASP A 1 97 ? 16.820 -2.189 -16.586 1.00 93.62 97 ASP A O 1
ATOM 762 N N . PHE A 1 98 ? 18.849 -1.611 -15.828 1.00 94.50 98 PHE A N 1
ATOM 763 C CA . PHE A 1 98 ? 19.213 -0.804 -16.993 1.00 94.50 98 PHE A CA 1
ATOM 764 C C . PHE A 1 98 ? 20.133 -1.571 -17.942 1.00 94.50 98 PHE A C 1
ATOM 766 O O . PHE A 1 98 ? 21.040 -2.287 -17.520 1.00 94.50 98 PHE A O 1
ATOM 773 N N . GLY A 1 99 ? 19.947 -1.358 -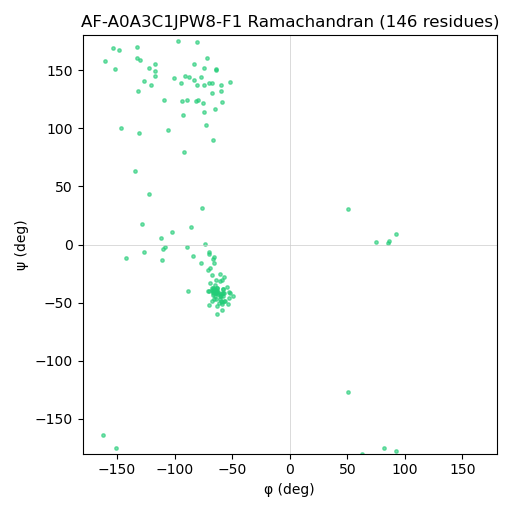19.241 1.00 96.19 99 GLY A N 1
ATOM 774 C CA . GLY A 1 99 ? 20.744 -1.976 -20.290 1.00 96.19 99 GLY A CA 1
ATOM 775 C C . GLY A 1 99 ? 20.783 -1.139 -21.560 1.00 96.19 99 GLY A C 1
ATOM 776 O O . GLY A 1 99 ? 20.052 -0.161 -21.715 1.00 96.19 99 GLY A O 1
ATOM 777 N N . VAL A 1 100 ? 21.669 -1.528 -22.473 1.00 97.75 100 VAL A N 1
ATOM 778 C CA . VAL A 1 100 ? 21.785 -0.911 -23.797 1.00 97.75 100 VAL A CA 1
ATOM 779 C C . VAL A 1 100 ? 20.847 -1.645 -24.752 1.00 97.75 100 VAL A C 1
ATOM 781 O O . VAL A 1 100 ? 20.910 -2.867 -24.871 1.00 97.75 100 VAL A O 1
ATOM 784 N N . SER A 1 101 ? 19.961 -0.896 -25.396 1.00 97.75 101 SER A N 1
ATOM 785 C CA . SER A 1 101 ? 19.017 -1.394 -26.403 1.00 97.75 101 SER A CA 1
ATOM 786 C C . SER A 1 101 ? 19.664 -1.569 -27.782 1.00 97.75 101 SER A C 1
ATOM 788 O O . SER A 1 101 ? 20.822 -1.197 -27.977 1.00 97.75 101 SER A O 1
ATOM 790 N N . GLU A 1 102 ? 18.933 -2.127 -28.754 1.00 97.75 102 GLU A N 1
ATOM 791 C CA . GLU A 1 102 ? 19.441 -2.336 -30.121 1.00 97.75 102 GLU A CA 1
ATOM 792 C C . GLU A 1 102 ? 19.889 -1.024 -30.789 1.00 97.75 102 GLU A C 1
ATOM 794 O O . GLU A 1 102 ? 20.943 -0.986 -31.427 1.00 97.75 102 GLU A O 1
ATOM 799 N N . SER A 1 103 ? 19.162 0.076 -30.566 1.00 97.50 103 SER A N 1
ATOM 800 C CA . SER A 1 103 ? 19.539 1.418 -31.037 1.00 97.50 103 SER A CA 1
ATOM 801 C C . SER A 1 103 ? 20.758 2.031 -30.331 1.00 97.50 103 SER A C 1
ATOM 803 O O . SER A 1 103 ? 21.230 3.092 -30.739 1.00 97.50 103 SER A O 1
ATOM 805 N N . GLY A 1 104 ? 21.291 1.387 -29.288 1.00 97.75 104 GLY A N 1
ATOM 806 C CA . GLY A 1 104 ? 22.394 1.906 -28.476 1.00 97.75 104 GLY A CA 1
ATOM 807 C C . GLY A 1 104 ? 21.960 2.837 -27.338 1.00 97.75 104 GLY A C 1
ATOM 808 O O . GLY A 1 104 ? 22.810 3.317 -26.589 1.00 97.75 104 GLY A O 1
ATOM 809 N N . GLU A 1 105 ? 20.658 3.078 -27.170 1.00 97.81 105 GLU A N 1
ATOM 810 C CA . GLU A 1 105 ? 20.114 3.896 -26.082 1.00 97.81 105 GLU A CA 1
ATOM 811 C C . GLU A 1 105 ? 20.093 3.120 -24.757 1.00 97.81 105 GLU A C 1
ATOM 813 O O . GLU A 1 105 ? 19.803 1.917 -24.737 1.00 97.81 105 GLU A O 1
ATOM 818 N N . ILE A 1 106 ? 20.344 3.812 -23.639 1.00 96.69 106 ILE A N 1
ATOM 819 C CA . ILE A 1 106 ? 20.162 3.244 -22.296 1.00 96.69 106 ILE A CA 1
ATOM 820 C C . ILE A 1 106 ? 18.665 3.194 -21.993 1.00 96.69 106 ILE A C 1
ATOM 822 O O . ILE A 1 106 ? 17.976 4.215 -21.989 1.00 96.69 106 ILE A O 1
ATOM 826 N N . ARG A 1 107 ? 18.168 1.993 -21.715 1.00 95.88 107 ARG A N 1
ATOM 827 C CA . ARG A 1 107 ? 16.765 1.703 -21.409 1.00 95.88 107 ARG A CA 1
ATOM 828 C C . ARG A 1 107 ? 16.680 0.814 -20.175 1.00 95.88 107 ARG A C 1
ATOM 830 O O . ARG A 1 107 ? 17.700 0.315 -19.707 1.00 95.88 107 ARG A O 1
ATOM 837 N N . SER A 1 108 ? 15.479 0.619 -19.648 1.00 94.31 108 SER A N 1
ATOM 838 C CA . SER A 1 108 ? 15.255 -0.222 -18.470 1.00 94.31 108 SER A CA 1
ATOM 839 C C . SER A 1 108 ? 14.191 -1.284 -18.717 1.00 94.31 108 SER A C 1
ATOM 841 O O . SER A 1 108 ? 13.190 -1.005 -19.385 1.00 94.31 108 SER A O 1
ATOM 843 N N . GLY A 1 109 ? 14.421 -2.480 -18.183 1.00 93.81 109 GLY A N 1
ATOM 844 C CA . GLY A 1 109 ? 13.483 -3.595 -18.236 1.00 93.81 109 GLY A CA 1
ATOM 845 C C . GLY A 1 109 ? 12.972 -3.869 -19.642 1.00 93.81 109 GLY A C 1
ATOM 846 O O . GLY A 1 109 ? 13.743 -3.998 -20.595 1.00 93.81 109 GLY A O 1
ATOM 847 N N . MET A 1 110 ? 11.648 -3.910 -19.782 1.00 95.00 110 MET A N 1
ATOM 848 C CA . MET A 1 110 ? 10.970 -4.198 -21.049 1.00 95.00 110 MET A CA 1
ATOM 849 C C . MET A 1 110 ? 11.177 -3.126 -22.131 1.00 95.00 110 MET A C 1
ATOM 851 O O . MET A 1 110 ? 10.976 -3.419 -23.311 1.00 95.00 110 MET A O 1
ATOM 855 N N . ASP A 1 111 ? 11.642 -1.923 -21.778 1.00 96.38 111 ASP A N 1
ATOM 856 C CA . ASP A 1 111 ? 11.997 -0.907 -22.774 1.00 96.38 111 ASP A CA 1
ATOM 857 C C . ASP A 1 111 ? 13.227 -1.345 -23.596 1.00 96.38 111 ASP A C 1
ATOM 859 O O . ASP A 1 111 ? 13.376 -0.919 -24.739 1.00 96.38 111 ASP A O 1
ATOM 863 N N . ILE A 1 112 ? 14.104 -2.201 -23.044 1.00 97.44 112 ILE A N 1
ATOM 864 C CA . ILE A 1 112 ? 15.319 -2.698 -23.714 1.00 97.44 112 ILE A CA 1
ATOM 865 C C . ILE A 1 112 ? 14.965 -3.526 -24.962 1.00 97.44 112 ILE A C 1
ATOM 867 O O . ILE A 1 112 ? 15.371 -3.122 -26.053 1.00 97.44 112 ILE A O 1
ATOM 871 N N . PRO A 1 113 ? 14.209 -4.641 -24.864 1.00 96.88 113 PRO A N 1
ATOM 872 C CA . PRO A 1 113 ? 13.822 -5.422 -26.038 1.00 96.88 113 PRO A CA 1
ATOM 873 C C . PRO A 1 113 ? 12.780 -4.720 -26.919 1.00 96.88 113 PRO A C 1
ATOM 875 O O . PRO A 1 113 ? 12.661 -5.064 -28.090 1.00 96.88 113 PRO A O 1
ATOM 878 N N . ALA A 1 114 ? 12.017 -3.759 -26.385 1.00 96.75 114 ALA A N 1
ATOM 879 C CA . ALA A 1 114 ? 11.094 -2.950 -27.183 1.00 96.75 114 ALA A CA 1
ATOM 880 C C . ALA A 1 114 ? 11.803 -1.860 -28.005 1.00 96.75 114 ALA A C 1
ATOM 882 O O . ALA A 1 114 ? 11.191 -1.273 -28.894 1.00 96.75 114 ALA A O 1
ATOM 883 N N . ASP A 1 115 ? 13.060 -1.565 -27.668 1.00 97.50 115 ASP A N 1
ATOM 884 C CA . ASP A 1 115 ? 13.870 -0.478 -28.216 1.00 97.50 115 ASP A CA 1
ATOM 885 C C . ASP A 1 115 ? 13.175 0.899 -28.209 1.00 97.50 115 ASP A C 1
ATOM 887 O O . ASP A 1 115 ? 13.415 1.776 -29.039 1.00 97.50 115 ASP A O 1
ATOM 891 N N . MET A 1 116 ? 12.299 1.114 -27.228 1.00 97.25 116 MET A N 1
ATOM 892 C CA . MET A 1 116 ? 11.619 2.382 -26.983 1.00 97.25 116 MET A CA 1
ATOM 893 C C . MET A 1 116 ? 11.082 2.427 -25.547 1.00 97.25 116 MET A C 1
ATOM 895 O O . MET A 1 116 ? 10.850 1.371 -24.957 1.00 97.25 116 MET A O 1
ATOM 899 N N . PRO A 1 117 ? 10.822 3.615 -24.972 1.00 95.69 117 PRO A N 1
ATOM 900 C CA . PRO A 1 117 ? 10.107 3.710 -23.705 1.00 95.69 117 PRO A CA 1
ATOM 901 C C . PRO A 1 117 ? 8.672 3.207 -23.884 1.00 95.69 117 PRO A C 1
ATOM 903 O O . PRO A 1 117 ? 7.904 3.790 -24.658 1.00 95.69 117 PRO A O 1
ATOM 906 N N . LEU A 1 118 ? 8.299 2.130 -23.195 1.00 97.25 118 LEU A N 1
ATOM 907 C CA . LEU A 1 118 ? 6.937 1.617 -23.272 1.00 97.25 118 LEU A CA 1
ATOM 908 C C . LEU A 1 118 ? 5.971 2.579 -22.563 1.00 97.25 118 LEU A C 1
ATOM 910 O O . LEU A 1 118 ? 6.283 3.128 -21.499 1.00 97.25 118 LEU A O 1
ATOM 914 N N . PRO A 1 119 ? 4.786 2.826 -23.145 1.00 96.12 119 PRO A N 1
ATOM 915 C CA . PRO A 1 119 ? 3.878 3.837 -22.632 1.00 96.12 119 PRO A CA 1
ATOM 916 C C . PRO A 1 119 ? 3.323 3.435 -21.265 1.00 96.12 119 PRO A C 1
ATOM 918 O O . PRO A 1 119 ? 2.794 2.341 -21.082 1.00 96.12 119 PRO A O 1
ATOM 921 N N . GLY A 1 120 ? 3.398 4.372 -20.320 1.00 93.50 120 GLY A N 1
ATOM 922 C CA . GLY A 1 120 ? 2.847 4.211 -18.976 1.00 93.50 120 GLY A CA 1
ATOM 923 C C . GLY A 1 120 ? 3.774 3.532 -17.967 1.00 93.50 120 GLY A C 1
ATOM 924 O O . GLY A 1 120 ? 3.366 3.418 -16.817 1.00 93.50 120 GLY A O 1
ATOM 925 N N . ASN A 1 121 ? 5.012 3.189 -18.347 1.00 94.69 121 ASN A N 1
ATOM 926 C CA . ASN A 1 121 ? 6.069 2.800 -17.409 1.00 94.69 121 ASN A CA 1
ATOM 927 C C . ASN A 1 121 ? 6.482 3.991 -16.523 1.00 94.69 121 ASN A C 1
ATOM 929 O O . ASN A 1 121 ? 7.371 4.766 -16.875 1.00 94.69 121 ASN A O 1
ATOM 933 N N . ILE A 1 122 ? 5.817 4.156 -15.375 1.00 94.31 122 ILE A N 1
ATOM 934 C CA . ILE A 1 122 ? 6.008 5.281 -14.438 1.00 94.31 122 ILE A CA 1
ATOM 935 C C . ILE A 1 122 ? 6.095 4.743 -13.004 1.00 94.31 122 ILE A C 1
ATOM 937 O O . ILE A 1 122 ? 5.245 5.014 -12.160 1.00 94.31 122 ILE A O 1
ATOM 941 N N . PHE A 1 123 ? 7.119 3.938 -12.735 1.00 95.31 123 PHE A N 1
ATOM 942 C CA . PHE A 1 123 ? 7.271 3.263 -11.440 1.00 95.31 123 PHE A CA 1
ATOM 943 C C . PHE A 1 123 ? 8.713 3.166 -10.943 1.00 95.31 123 PHE A C 1
ATOM 945 O O . PHE A 1 123 ? 8.944 2.801 -9.795 1.00 95.31 123 PHE A O 1
ATOM 952 N N . ARG A 1 124 ? 9.697 3.460 -11.792 1.00 93.06 124 ARG A N 1
ATOM 953 C CA . ARG A 1 124 ? 11.091 3.089 -11.543 1.00 93.06 124 ARG A CA 1
ATOM 954 C C . ARG A 1 124 ? 11.754 4.051 -10.571 1.00 93.06 124 ARG A C 1
ATOM 956 O O . ARG A 1 124 ? 11.829 5.251 -10.833 1.00 93.06 124 ARG A O 1
ATOM 963 N N . ILE A 1 125 ? 12.302 3.503 -9.497 1.00 94.94 125 ILE A N 1
ATOM 964 C CA . ILE A 1 125 ? 13.231 4.182 -8.597 1.00 94.94 125 ILE A CA 1
ATOM 965 C C . ILE A 1 125 ? 14.438 3.277 -8.323 1.00 94.94 125 ILE A C 1
ATOM 967 O O . ILE A 1 125 ? 14.397 2.074 -8.566 1.00 94.94 125 ILE A O 1
ATOM 971 N N . GLY A 1 126 ? 15.550 3.857 -7.862 1.00 94.75 126 GLY A N 1
ATOM 972 C CA . GLY A 1 126 ? 16.775 3.094 -7.604 1.00 94.75 126 GLY A CA 1
ATOM 973 C C . GLY A 1 126 ? 16.592 2.052 -6.497 1.00 94.75 126 GLY A C 1
ATOM 974 O O . GLY A 1 126 ? 15.815 2.275 -5.570 1.00 94.75 126 GLY A O 1
ATOM 975 N N . HIS A 1 127 ? 17.339 0.944 -6.559 1.00 94.44 127 HIS A N 1
ATOM 976 C CA . HIS A 1 127 ? 17.244 -0.158 -5.588 1.00 94.44 127 HIS A CA 1
ATOM 977 C C . HIS A 1 127 ? 17.370 0.305 -4.132 1.00 94.44 127 HIS A C 1
ATOM 979 O O . HIS A 1 127 ? 16.542 -0.065 -3.300 1.00 94.44 127 HIS A O 1
ATOM 985 N N . ASP A 1 128 ? 18.348 1.162 -3.832 1.00 96.94 128 ASP A N 1
ATOM 986 C CA . ASP A 1 128 ? 18.549 1.682 -2.476 1.00 96.94 128 ASP A CA 1
ATOM 987 C C . ASP A 1 128 ? 17.395 2.590 -2.037 1.00 96.94 128 ASP A C 1
ATOM 989 O O . ASP A 1 128 ? 16.913 2.487 -0.909 1.00 96.94 128 ASP A O 1
ATOM 993 N N . THR A 1 129 ? 16.901 3.448 -2.937 1.00 96.81 129 THR A N 1
ATOM 994 C CA . THR A 1 129 ? 15.746 4.320 -2.674 1.00 96.81 129 THR A CA 1
ATOM 995 C C . THR A 1 129 ? 14.483 3.503 -2.436 1.00 96.81 129 THR A C 1
ATOM 997 O O . THR A 1 129 ? 13.725 3.802 -1.519 1.00 96.81 129 THR A O 1
ATOM 1000 N N . TYR A 1 130 ? 14.262 2.449 -3.221 1.00 96.69 130 TYR A N 1
ATOM 1001 C CA . TYR A 1 130 ? 13.135 1.546 -3.035 1.00 96.69 130 TYR A CA 1
ATOM 1002 C C . TYR A 1 130 ? 13.236 0.781 -1.712 1.00 96.69 130 TYR A C 1
ATOM 1004 O O . TYR A 1 130 ? 12.269 0.715 -0.954 1.00 96.69 130 TYR A O 1
ATOM 1012 N N . GLY A 1 131 ? 14.424 0.267 -1.385 1.00 97.38 131 GLY A N 1
ATOM 1013 C CA . GLY A 1 131 ? 14.687 -0.379 -0.101 1.00 97.38 131 GLY A CA 1
ATOM 1014 C C . GLY A 1 131 ? 14.404 0.546 1.085 1.00 97.38 131 GLY A C 1
ATOM 1015 O O . GLY A 1 131 ? 13.742 0.135 2.041 1.00 97.38 131 GLY A O 1
ATOM 1016 N N . GLN A 1 132 ? 14.838 1.807 1.008 1.00 97.81 132 GLN A N 1
ATOM 1017 C CA . GLN A 1 132 ? 14.541 2.830 2.016 1.00 97.81 132 GLN A CA 1
ATOM 1018 C C . GLN A 1 132 ? 13.044 3.137 2.092 1.00 97.81 132 GLN A C 1
ATOM 1020 O O . GLN A 1 132 ? 12.489 3.105 3.186 1.00 97.81 132 GLN A O 1
ATOM 1025 N N . LEU A 1 133 ? 12.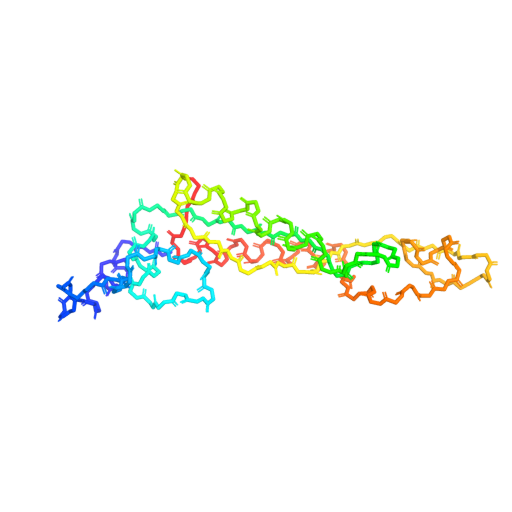372 3.330 0.951 1.00 95.94 133 LEU A N 1
ATOM 1026 C CA . LEU A 1 133 ? 10.928 3.569 0.887 1.00 95.94 133 LEU A CA 1
ATOM 1027 C C . LEU A 1 133 ? 10.143 2.477 1.625 1.00 95.94 133 LEU A C 1
ATOM 1029 O O . LEU A 1 133 ? 9.319 2.789 2.482 1.00 95.94 133 LEU A O 1
ATOM 1033 N N . ILE A 1 134 ? 10.406 1.202 1.321 1.00 96.00 134 ILE A N 1
ATOM 1034 C CA . ILE A 1 134 ? 9.698 0.083 1.956 1.00 96.00 134 ILE A CA 1
ATOM 1035 C C . ILE A 1 134 ? 10.037 -0.002 3.447 1.00 96.00 134 ILE A C 1
ATOM 1037 O O . ILE A 1 134 ? 9.139 -0.163 4.274 1.00 96.00 134 ILE A O 1
ATOM 1041 N N . THR A 1 135 ? 11.313 0.149 3.807 1.00 97.12 135 THR A N 1
ATOM 1042 C CA . THR A 1 135 ? 11.757 0.098 5.208 1.00 97.12 135 THR A CA 1
ATOM 1043 C C . THR A 1 135 ? 11.088 1.188 6.043 1.00 97.12 135 THR A C 1
ATOM 1045 O O . THR A 1 135 ? 10.574 0.914 7.129 1.00 97.12 135 THR A O 1
ATOM 1048 N N . GLU A 1 136 ? 11.058 2.420 5.541 1.00 96.69 136 GLU A N 1
ATOM 1049 C CA . GLU A 1 136 ? 10.462 3.556 6.238 1.00 96.69 136 GLU A CA 1
ATOM 1050 C C . GLU A 1 136 ? 8.936 3.461 6.291 1.00 96.69 136 GLU A C 1
ATOM 1052 O O . GLU A 1 136 ? 8.362 3.701 7.353 1.00 96.69 136 GLU A O 1
ATOM 1057 N N . ALA A 1 137 ? 8.279 3.022 5.211 1.00 94.81 137 ALA A N 1
ATOM 1058 C CA . ALA A 1 137 ? 6.836 2.785 5.202 1.00 94.81 137 ALA A CA 1
ATOM 1059 C C . ALA A 1 137 ? 6.424 1.735 6.250 1.00 94.81 137 ALA A C 1
ATOM 1061 O O . ALA A 1 137 ? 5.483 1.945 7.018 1.00 94.81 137 ALA A O 1
ATOM 1062 N N . VAL A 1 138 ? 7.163 0.626 6.344 1.00 95.19 138 VAL A N 1
ATOM 1063 C CA . VAL A 1 138 ? 6.930 -0.411 7.360 1.00 95.19 138 VAL A CA 1
ATOM 1064 C C . VAL A 1 138 ? 7.229 0.113 8.771 1.00 95.19 138 VAL A C 1
ATOM 1066 O O . VAL A 1 138 ? 6.480 -0.162 9.711 1.00 95.19 138 VAL A O 1
ATOM 1069 N N . ALA A 1 139 ? 8.285 0.911 8.944 1.00 96.38 139 ALA A N 1
ATOM 1070 C CA . ALA A 1 139 ? 8.587 1.530 10.232 1.00 96.38 139 ALA A CA 1
ATOM 1071 C C . ALA A 1 139 ? 7.465 2.481 10.693 1.00 96.38 139 ALA A C 1
ATOM 1073 O O . ALA A 1 139 ? 7.098 2.457 11.869 1.00 96.38 139 ALA A O 1
ATOM 1074 N N . GLU A 1 140 ? 6.887 3.275 9.788 1.00 95.50 140 GLU A N 1
ATOM 1075 C CA . GLU A 1 140 ? 5.736 4.146 10.070 1.00 95.50 140 GLU A CA 1
ATOM 1076 C C . GLU A 1 140 ? 4.505 3.352 10.522 1.00 95.50 140 GLU A C 1
ATOM 1078 O O . GLU A 1 140 ? 3.868 3.695 11.522 1.00 95.50 140 GLU A O 1
ATOM 1083 N N . VAL A 1 141 ? 4.222 2.227 9.865 1.00 94.88 141 VAL A N 1
ATOM 1084 C CA . VAL A 1 141 ? 3.155 1.302 10.272 1.00 94.88 141 VAL A CA 1
ATOM 1085 C C . VAL A 1 141 ? 3.344 0.832 11.721 1.00 94.88 141 VAL A C 1
ATOM 1087 O O . VAL A 1 141 ? 2.413 0.911 12.530 1.00 94.88 141 VAL A O 1
ATOM 1090 N N . PHE A 1 142 ? 4.550 0.397 12.094 1.00 95.25 142 PHE A N 1
ATOM 1091 C CA . PHE A 1 142 ? 4.826 -0.027 13.471 1.00 95.25 142 PHE A CA 1
ATOM 1092 C C . PHE A 1 142 ? 4.767 1.140 14.467 1.00 95.25 142 PHE A C 1
ATOM 1094 O O . PHE A 1 142 ? 4.245 0.991 15.580 1.00 95.25 142 PHE A O 1
ATOM 1101 N N . ARG A 1 143 ? 5.240 2.335 14.084 1.00 94.75 143 ARG A N 1
ATOM 1102 C CA . ARG A 1 143 ? 5.115 3.548 14.913 1.00 94.75 143 ARG A CA 1
ATOM 1103 C C . ARG A 1 143 ? 3.649 3.855 15.224 1.00 94.75 143 ARG A C 1
ATOM 1105 O O . ARG A 1 143 ? 3.358 4.171 16.382 1.00 94.75 143 ARG A O 1
ATOM 1112 N N . ALA A 1 144 ? 2.750 3.646 14.257 1.00 94.62 144 ALA A N 1
ATOM 1113 C CA . ALA A 1 144 ? 1.298 3.821 14.366 1.00 94.62 144 ALA A CA 1
ATOM 1114 C C . ALA A 1 144 ? 0.562 2.734 15.186 1.00 94.62 144 ALA A C 1
ATOM 1116 O O . ALA A 1 144 ? -0.656 2.816 15.378 1.00 94.62 144 ALA A O 1
ATOM 1117 N N . GLY A 1 145 ? 1.291 1.748 15.725 1.00 94.44 145 GLY A N 1
ATOM 1118 C CA . GLY A 1 145 ? 0.784 0.752 16.675 1.00 94.44 145 GLY A CA 1
ATOM 1119 C C . GLY A 1 145 ? 0.258 -0.543 16.065 1.00 94.44 145 GLY A C 1
ATOM 1120 O O . GLY A 1 145 ? -0.312 -1.344 16.805 1.00 94.44 145 GLY A O 1
ATOM 1121 N N . TYR A 1 146 ? 0.455 -0.756 14.765 1.00 95.62 146 TYR A N 1
ATOM 1122 C CA . TYR A 1 146 ? 0.259 -2.062 14.135 1.00 95.62 146 TYR A CA 1
ATOM 1123 C C . TYR A 1 146 ? 1.375 -3.041 14.545 1.00 95.62 146 TYR A C 1
ATOM 1125 O O . TYR A 1 146 ? 2.415 -2.623 15.064 1.00 95.62 146 TYR A O 1
ATOM 1133 N N . ARG A 1 147 ? 1.137 -4.347 14.385 1.00 93.00 147 ARG A N 1
ATOM 1134 C CA . ARG A 1 147 ? 1.970 -5.469 14.852 1.00 93.00 147 ARG A CA 1
ATOM 1135 C C . ARG A 1 147 ? 1.850 -6.669 13.894 1.00 93.00 147 ARG A C 1
ATOM 1137 O O . ARG A 1 147 ? 0.981 -6.673 13.025 1.00 93.00 147 ARG A O 1
ATOM 1144 N N . VAL A 1 148 ? 2.744 -7.650 14.060 1.00 80.25 148 VAL A N 1
ATOM 1145 C CA . VAL A 1 148 ? 2.741 -8.948 13.350 1.00 80.25 148 VAL A CA 1
ATOM 1146 C C . VAL A 1 148 ? 2.063 -10.005 14.208 1.00 80.25 148 VAL A C 1
ATOM 1148 O O . VAL A 1 148 ? 2.310 -9.977 15.437 1.00 80.25 148 VAL A O 1
#

Secondary structure (DSSP, 8-state):
--HHHHHHHHHTTGGGTTS-SSTTS----BGGG--HHHHHHHHHH---EE--B------TTTS-TTHHHHHHHHHHHHHHHHH--EEPPPB--B---EEE-TTS-EEETTHHHHTSPPTT---B--HHHHHHHHHHHHHHHHHTT---

Mean predicted aligned error: 3.4 Å

pLDDT: mean 96.19, std 2.24, range [80.25, 98.69]

Sequence (148 aa):
MNEKDLIAQDALFTHSSDLPLWPDGVIERRLELLRPRQIVALRNECPVIYLPVGALEWHERHMPVGTDGMTAHGISLRAAAVTGGVVYPPLFWGVDDFGVSESGEIRSGMDIPADMPLPGNIFRIGHDTYGQLITEAVAEVFRAGYRV

Radius of gyration: 19.94 Å; Cα contacts 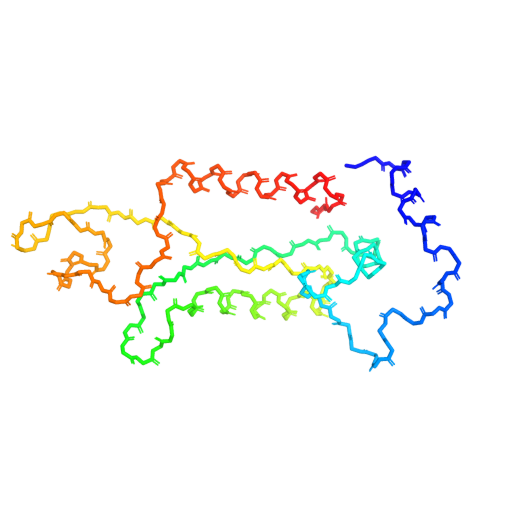(8 Å, |Δi|>4): 223; chains: 1; bounding box: 47×24×58 Å